Protein AF-A0A672N9U0-F1 (afdb_monomer_lite)

Secondary structure (DSSP, 8-state):
------------HHHHHHHHHHHHHHHS---------TTT--EEEEEEEEEEE--TTS--EEEEEEEEEEE-----------

Organism: Sinocyclocheilus grahami (NCBI:txid75366)

InterPro domains:
  IPR029034 Cystine-knot cytokine [G3DSA:2.10.90.10] (37-81)
  IPR029034 Cystine-knot cytokine [SSF57501] (40-80)

pLDDT: mean 79.71, std 17.01, range [36.5, 97.88]

Radius of gyration: 29.08 Å; chains: 1; bounding box: 36×61×94 Å

Structure (mmCIF, N/CA/C/O backbone):
data_AF-A0A672N9U0-F1
#
_entry.id   AF-A0A672N9U0-F1
#
loop_
_atom_site.group_PDB
_atom_site.id
_atom_site.type_symbol
_atom_site.label_atom_id
_atom_site.label_alt_id
_atom_site.label_comp_id
_atom_site.label_asym_id
_atom_site.label_entity_id
_atom_site.label_seq_id
_atom_site.pdbx_PDB_ins_code
_atom_site.Cartn_x
_atom_site.Cartn_y
_atom_site.Cartn_z
_atom_site.occupancy
_atom_site.B_iso_or_equiv
_atom_site.auth_seq_id
_atom_site.auth_comp_id
_atom_site.auth_asym_id
_atom_site.auth_atom_id
_atom_site.pdbx_PDB_model_num
ATOM 1 N N . MET A 1 1 ? 9.718 37.377 64.948 1.00 36.50 1 MET A N 1
ATOM 2 C CA . MET A 1 1 ? 8.870 37.896 63.853 1.00 36.50 1 MET A CA 1
ATOM 3 C C . MET A 1 1 ? 9.468 37.468 62.524 1.00 36.50 1 MET A C 1
ATOM 5 O O . MET A 1 1 ? 10.571 37.891 62.216 1.00 36.50 1 MET A O 1
ATOM 9 N N . ALA A 1 2 ? 8.775 36.614 61.773 1.00 42.81 2 ALA A N 1
ATOM 10 C CA . ALA A 1 2 ? 9.098 36.289 60.384 1.00 42.81 2 ALA A CA 1
ATOM 11 C C . ALA A 1 2 ? 7.948 36.803 59.502 1.00 42.81 2 ALA A C 1
ATOM 13 O O . ALA A 1 2 ? 6.795 36.561 59.868 1.00 42.81 2 ALA A O 1
ATOM 14 N N . PRO A 1 3 ? 8.201 37.493 58.378 1.00 51.00 3 PRO A N 1
ATOM 15 C CA . PRO A 1 3 ? 7.166 37.749 57.394 1.00 51.00 3 PRO A CA 1
ATOM 16 C C . PRO A 1 3 ? 7.056 36.580 56.405 1.00 51.00 3 PRO A C 1
ATOM 18 O O . PRO A 1 3 ? 8.048 36.021 55.937 1.00 51.00 3 PRO A O 1
ATOM 21 N N . LEU A 1 4 ? 5.808 36.212 56.120 1.00 47.81 4 LEU A N 1
ATOM 22 C CA . LEU A 1 4 ? 5.391 35.196 55.161 1.00 47.81 4 LEU A CA 1
ATOM 23 C C . LEU A 1 4 ? 5.566 35.677 53.710 1.00 47.81 4 LEU A C 1
ATOM 25 O O . LEU A 1 4 ? 5.389 36.850 53.391 1.00 47.81 4 LEU A O 1
ATOM 29 N N . ARG A 1 5 ? 5.879 34.708 52.841 1.00 51.53 5 ARG A N 1
ATOM 30 C CA . ARG A 1 5 ? 5.944 34.779 51.372 1.00 51.53 5 ARG A CA 1
ATOM 31 C C . ARG A 1 5 ? 4.777 35.550 50.739 1.00 51.53 5 ARG A C 1
ATOM 33 O O . ARG A 1 5 ? 3.623 35.306 51.072 1.00 51.53 5 ARG A O 1
ATOM 40 N N . SER A 1 6 ? 5.065 36.264 49.652 1.00 42.75 6 SER A N 1
ATOM 41 C CA . SER A 1 6 ? 4.195 36.260 48.465 1.00 42.75 6 SER A CA 1
ATOM 42 C C . SER A 1 6 ? 5.000 36.608 47.218 1.00 42.75 6 SER A C 1
ATOM 44 O O . SER A 1 6 ? 5.080 37.752 46.787 1.00 42.75 6 SER A O 1
ATOM 46 N N . GLY A 1 7 ? 5.640 35.586 46.645 1.00 48.59 7 GLY A N 1
ATOM 47 C CA . GLY A 1 7 ? 6.191 35.652 45.297 1.00 48.59 7 GLY A CA 1
ATOM 48 C C . GLY A 1 7 ? 5.054 35.567 44.286 1.00 48.59 7 GLY A C 1
ATOM 49 O O . GLY A 1 7 ? 4.719 34.479 43.826 1.00 48.59 7 GLY A O 1
ATOM 50 N N . ALA A 1 8 ? 4.454 36.706 43.953 1.00 51.12 8 ALA A N 1
ATOM 51 C CA . ALA A 1 8 ? 3.562 36.825 42.810 1.00 51.12 8 ALA A CA 1
ATOM 52 C C . ALA A 1 8 ? 4.415 36.861 41.531 1.00 51.12 8 ALA A C 1
ATOM 54 O O . ALA A 1 8 ? 4.763 37.921 41.018 1.00 51.12 8 ALA A O 1
ATOM 55 N N . GLN A 1 9 ? 4.810 35.684 41.037 1.00 58.91 9 GLN A N 1
ATOM 56 C CA . GLN A 1 9 ? 5.391 35.532 39.701 1.00 58.91 9 GLN A CA 1
ATOM 57 C C . GLN A 1 9 ? 4.292 35.778 38.663 1.00 58.91 9 GLN A C 1
ATOM 59 O O . GLN A 1 9 ? 3.641 34.851 38.180 1.00 58.91 9 GLN A O 1
ATOM 64 N N . GLY A 1 10 ? 4.069 37.052 38.340 1.00 59.34 10 GLY A N 1
ATOM 65 C CA . GLY A 1 10 ? 3.294 37.461 37.177 1.00 59.34 10 GLY A CA 1
ATOM 66 C C . GLY A 1 10 ? 4.011 36.972 35.926 1.00 59.34 10 GLY A C 1
ATOM 67 O O . GLY A 1 10 ? 4.981 37.578 35.480 1.00 59.34 10 GLY A O 1
ATOM 68 N N . ARG A 1 11 ? 3.579 35.829 35.387 1.00 60.97 11 ARG A N 1
ATOM 69 C CA . ARG A 1 11 ? 4.050 35.345 34.089 1.00 60.97 11 ARG A CA 1
ATOM 70 C C . ARG A 1 11 ? 3.716 36.415 33.052 1.00 60.97 11 ARG A C 1
ATOM 72 O O . ARG A 1 11 ? 2.544 36.695 32.815 1.00 60.97 11 ARG A O 1
ATOM 79 N N . SER A 1 12 ? 4.748 37.030 32.478 1.00 73.69 12 SER A N 1
ATOM 80 C CA . SER A 1 12 ? 4.587 38.039 31.433 1.00 73.69 12 SER A CA 1
ATOM 81 C C . SER A 1 12 ? 3.773 37.450 30.270 1.00 73.69 12 SER A C 1
ATOM 83 O O . SER A 1 12 ? 4.011 36.297 29.886 1.00 73.69 12 SER A O 1
ATOM 85 N N . PRO A 1 13 ? 2.825 38.207 29.687 1.00 72.38 13 PRO A N 1
ATOM 86 C CA . PRO A 1 13 ? 2.011 37.744 28.559 1.00 72.38 13 PRO A CA 1
ATOM 87 C C . PRO A 1 13 ? 2.874 37.327 27.361 1.00 72.38 13 PRO A C 1
ATOM 89 O O . PRO A 1 13 ? 2.512 36.421 26.612 1.00 72.38 13 PRO A O 1
ATOM 92 N N . VAL A 1 14 ? 4.063 37.922 27.236 1.00 77.19 14 VAL A N 1
ATOM 93 C CA . VAL A 1 14 ? 5.065 37.559 26.230 1.00 77.19 14 VAL A CA 1
ATOM 94 C C . VAL A 1 14 ? 5.570 36.137 26.461 1.00 77.19 14 VAL A C 1
ATOM 96 O O . VAL A 1 14 ? 5.645 35.351 25.525 1.00 77.19 14 VAL A O 1
ATOM 99 N N . THR A 1 15 ? 5.849 35.766 27.712 1.00 79.69 15 THR A N 1
ATOM 100 C CA . THR A 1 15 ? 6.338 34.428 28.059 1.00 79.69 15 THR A CA 1
ATOM 101 C C . THR A 1 15 ? 5.291 33.358 27.760 1.00 79.69 15 THR A C 1
ATOM 103 O O . THR A 1 15 ? 5.639 32.308 27.230 1.00 79.69 15 THR A O 1
ATOM 106 N N . LEU A 1 16 ? 4.009 33.625 28.038 1.00 80.88 16 LEU A N 1
ATOM 107 C CA . LEU A 1 16 ? 2.926 32.703 27.674 1.00 80.88 16 LEU A CA 1
ATOM 108 C C . LEU A 1 16 ? 2.812 32.529 26.153 1.00 80.88 16 LEU A C 1
ATOM 110 O O . LEU A 1 16 ? 2.698 31.400 25.687 1.00 80.88 16 LEU A O 1
ATOM 114 N N . CYS A 1 17 ? 2.893 33.624 25.393 1.00 83.56 17 CYS A N 1
ATOM 115 C CA . CYS A 1 17 ? 2.833 33.605 23.930 1.00 83.56 17 CYS A CA 1
ATOM 116 C C . CYS A 1 17 ? 4.018 32.848 23.305 1.00 83.56 17 CYS A C 1
ATOM 118 O O . CYS A 1 17 ? 3.847 32.049 22.387 1.00 83.56 17 CYS A O 1
ATOM 120 N N . CYS A 1 18 ? 5.228 33.035 23.838 1.00 83.81 18 CYS A N 1
ATOM 121 C CA . CYS A 1 18 ? 6.402 32.292 23.384 1.00 83.81 18 CYS A CA 1
ATOM 122 C C . CYS A 1 18 ? 6.252 30.786 23.628 1.00 83.81 18 CYS A C 1
ATOM 124 O O . CYS A 1 18 ? 6.610 29.991 22.763 1.00 83.81 18 CYS A O 1
ATOM 126 N N . VAL A 1 19 ? 5.706 30.389 24.782 1.00 85.62 19 VAL A N 1
ATOM 127 C CA . VAL A 1 19 ? 5.492 28.972 25.107 1.00 85.62 19 VAL A CA 1
ATOM 128 C C . VAL A 1 19 ? 4.439 28.356 24.190 1.00 85.62 19 VAL A C 1
ATOM 130 O O . VAL A 1 19 ? 4.654 27.255 23.691 1.00 85.62 19 VAL A O 1
ATOM 133 N N . THR A 1 20 ? 3.331 29.046 23.912 1.00 81.44 20 THR A N 1
ATOM 134 C CA . THR A 1 20 ? 2.313 28.521 22.991 1.00 81.44 20 THR A CA 1
ATOM 135 C C . THR A 1 20 ? 2.861 28.390 21.574 1.00 81.44 20 THR A C 1
ATOM 137 O O . THR A 1 20 ? 2.737 27.319 20.989 1.00 81.44 20 THR A O 1
ATOM 140 N N . LEU A 1 21 ? 3.540 29.409 21.041 1.00 82.38 21 LEU A N 1
ATOM 141 C CA . LEU A 1 21 ? 4.174 29.345 19.717 1.00 82.38 21 LEU A CA 1
ATOM 142 C C . LEU A 1 21 ? 5.193 28.204 19.618 1.00 82.38 21 LEU A C 1
ATOM 144 O O . LEU A 1 21 ? 5.181 27.458 18.640 1.00 82.38 21 LEU A O 1
ATOM 148 N N . ALA A 1 22 ? 6.032 28.027 20.641 1.00 83.00 22 ALA A N 1
ATOM 149 C CA . ALA A 1 22 ? 7.002 26.937 20.686 1.00 83.00 22 ALA A CA 1
ATOM 150 C C . ALA A 1 22 ? 6.320 25.560 20.681 1.00 83.00 22 ALA A C 1
ATOM 152 O O . ALA A 1 22 ? 6.743 24.673 19.948 1.00 83.00 22 ALA A O 1
ATOM 153 N N . VAL A 1 23 ? 5.234 25.378 21.438 1.00 81.19 23 VAL A N 1
ATOM 154 C CA . VAL A 1 23 ? 4.472 24.118 21.446 1.00 81.19 23 VAL A CA 1
ATOM 155 C C . VAL A 1 23 ? 3.824 23.849 20.086 1.00 81.19 23 VAL A C 1
ATOM 157 O O . VAL A 1 23 ? 3.882 22.721 19.605 1.00 81.19 23 VAL A O 1
ATOM 160 N N . TRP A 1 24 ? 3.257 24.865 19.434 1.00 78.12 24 TRP A N 1
ATOM 161 C CA . TRP A 1 24 ? 2.682 24.723 18.092 1.00 78.12 24 TRP A CA 1
ATOM 162 C C . TRP A 1 24 ? 3.736 24.361 17.039 1.00 78.12 24 TRP A C 1
ATOM 164 O O . TRP A 1 24 ? 3.485 23.494 16.209 1.00 78.12 24 TRP A O 1
ATOM 174 N N . LEU A 1 25 ? 4.929 24.957 17.099 1.00 76.31 25 LEU A N 1
ATOM 175 C CA . LEU A 1 25 ? 6.049 24.611 16.215 1.00 76.31 25 LEU A CA 1
ATOM 176 C C . LEU A 1 25 ? 6.576 23.190 16.470 1.00 76.31 25 LEU A C 1
ATOM 178 O O . LEU A 1 25 ? 6.840 22.460 15.520 1.00 76.31 25 LEU A O 1
ATOM 182 N N . CYS A 1 26 ? 6.704 22.779 17.735 1.00 72.06 26 CYS A N 1
ATOM 183 C CA . CYS A 1 26 ? 7.236 21.462 18.095 1.00 72.06 26 CYS A CA 1
ATOM 184 C C . CYS A 1 26 ? 6.242 20.313 17.866 1.00 72.06 26 CYS A C 1
ATOM 186 O O . CYS A 1 26 ? 6.661 19.212 17.526 1.00 72.06 26 CYS A O 1
ATOM 188 N N . CYS A 1 27 ? 4.942 20.542 18.074 1.00 67.38 27 CYS A N 1
ATOM 189 C CA . CYS A 1 27 ? 3.911 19.495 18.048 1.00 67.38 27 CYS A CA 1
ATOM 190 C C . CYS A 1 27 ? 3.002 19.556 16.808 1.00 67.38 27 CYS A C 1
ATOM 192 O O . CYS A 1 27 ? 2.292 18.597 16.520 1.00 67.38 27 CYS A O 1
ATOM 194 N N . GLY A 1 28 ? 2.999 20.672 16.072 1.00 59.09 28 GLY A N 1
ATOM 195 C CA . GLY A 1 28 ? 2.208 20.848 14.849 1.00 59.09 28 GLY A CA 1
ATOM 196 C C . GLY A 1 28 ? 2.819 20.185 13.615 1.00 59.09 28 GLY A C 1
ATOM 197 O O . GLY A 1 28 ? 2.142 20.048 12.601 1.00 59.09 28 GLY A O 1
ATOM 198 N N . ALA A 1 29 ? 4.068 19.720 13.700 1.00 58.12 29 ALA A N 1
ATOM 199 C CA . ALA A 1 29 ? 4.704 18.908 12.670 1.00 58.12 29 ALA A CA 1
ATOM 200 C C . ALA A 1 29 ? 4.262 17.438 12.772 1.00 58.12 29 ALA A C 1
ATOM 202 O O . ALA A 1 29 ? 5.085 16.526 12.790 1.00 58.12 29 ALA A O 1
ATOM 203 N N . GLN A 1 30 ? 2.951 17.193 12.822 1.00 56.81 30 GLN A N 1
ATOM 204 C CA . GLN A 1 30 ? 2.429 15.926 12.329 1.00 56.81 30 GLN A CA 1
ATOM 205 C C . GLN A 1 30 ? 2.688 15.973 10.827 1.00 56.81 30 GLN A C 1
ATOM 207 O O . GLN A 1 30 ? 1.975 16.639 10.078 1.00 56.81 30 GLN A O 1
ATOM 212 N N . THR A 1 31 ? 3.800 15.384 10.398 1.00 55.88 31 THR A N 1
ATOM 213 C CA . THR A 1 31 ? 4.090 15.215 8.982 1.00 55.88 31 THR A CA 1
ATOM 214 C C . THR A 1 31 ? 2.958 14.385 8.416 1.00 55.88 31 THR A C 1
ATOM 216 O O . THR A 1 31 ? 2.918 13.178 8.648 1.00 55.88 31 THR A O 1
ATOM 219 N N . GLU A 1 32 ? 2.029 15.037 7.715 1.00 55.00 32 GLU A N 1
ATOM 220 C CA . GLU A 1 32 ? 1.154 14.396 6.742 1.00 55.00 32 GLU A CA 1
ATOM 221 C C . GLU A 1 32 ? 2.045 13.429 5.969 1.00 55.00 32 GLU A C 1
ATOM 223 O O . GLU A 1 32 ? 2.939 13.863 5.232 1.00 55.00 32 GLU A O 1
ATOM 228 N N . ALA A 1 33 ? 1.901 12.129 6.244 1.00 56.41 33 ALA A N 1
ATOM 229 C CA . ALA A 1 33 ? 2.655 11.100 5.560 1.00 56.41 33 ALA A CA 1
ATOM 230 C C . ALA A 1 33 ? 2.351 11.330 4.090 1.00 56.41 33 ALA A C 1
ATOM 232 O O . ALA A 1 33 ? 1.210 11.144 3.672 1.00 56.41 33 ALA A O 1
ATOM 233 N N . SER A 1 34 ? 3.330 11.873 3.357 1.00 57.00 34 SER A N 1
ATOM 234 C CA . SER A 1 34 ? 3.120 12.373 2.007 1.00 57.00 34 SER A CA 1
ATOM 235 C C . SER A 1 34 ? 2.351 11.302 1.256 1.00 57.00 34 SER A C 1
ATOM 237 O O . SER A 1 34 ? 2.876 10.194 1.094 1.00 57.00 34 SER A O 1
ATOM 239 N N . VAL A 1 35 ? 1.105 11.594 0.873 1.00 60.75 35 VAL A N 1
ATOM 240 C CA . VAL A 1 35 ? 0.283 10.685 0.078 1.00 60.75 35 VAL A CA 1
ATOM 241 C C . VAL A 1 35 ? 0.925 10.668 -1.303 1.00 60.75 35 VAL A C 1
ATOM 243 O O . VAL A 1 35 ? 0.501 11.348 -2.238 1.00 60.75 35 VAL A O 1
ATOM 246 N N . LEU A 1 36 ? 2.047 9.955 -1.409 1.00 62.22 36 LEU A N 1
ATOM 247 C CA . LEU A 1 36 ? 2.721 9.651 -2.651 1.00 62.22 36 LEU A CA 1
ATOM 248 C C . LEU A 1 36 ? 1.645 9.035 -3.518 1.00 62.22 36 LEU A C 1
ATOM 250 O O . LEU A 1 36 ? 1.013 8.052 -3.140 1.00 62.22 36 LEU A O 1
ATOM 254 N N . ASN A 1 37 ? 1.368 9.657 -4.657 1.00 69.69 37 ASN A N 1
ATOM 255 C CA . ASN A 1 37 ? 0.340 9.147 -5.536 1.00 69.69 37 ASN A CA 1
ATOM 256 C C . ASN A 1 37 ? 0.827 7.793 -6.073 1.00 69.69 37 ASN A C 1
ATOM 258 O O . ASN A 1 37 ? 1.634 7.749 -7.004 1.00 69.69 37 ASN A O 1
ATOM 262 N N . LEU A 1 38 ? 0.363 6.690 -5.473 1.00 72.44 38 LEU A N 1
ATOM 263 C CA . LEU A 1 38 ? 0.781 5.327 -5.824 1.00 72.44 38 LEU A CA 1
ATOM 264 C C . LEU A 1 38 ? 0.617 5.051 -7.328 1.00 72.44 38 LEU A C 1
ATOM 266 O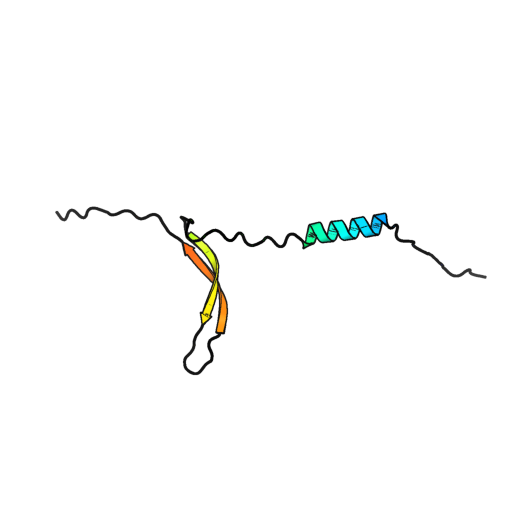 O . LEU A 1 38 ? 1.364 4.249 -7.883 1.00 72.44 38 LEU A O 1
ATOM 270 N N . LYS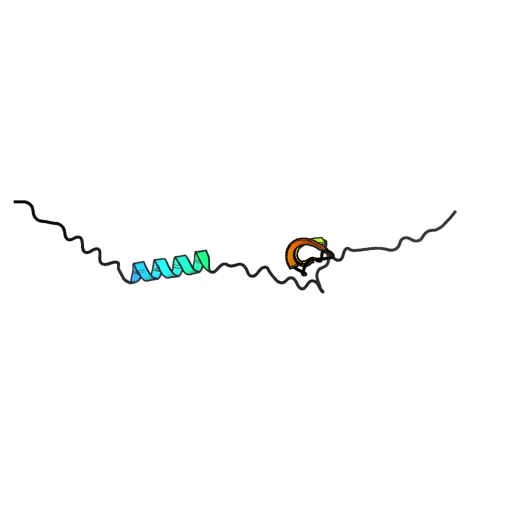 A 1 39 ? -0.298 5.757 -8.017 1.00 77.31 39 LYS A N 1
ATOM 271 C CA . LYS A 1 39 ? -0.494 5.634 -9.472 1.00 77.31 39 LYS A CA 1
ATOM 272 C C . LYS A 1 39 ? 0.678 6.163 -10.304 1.00 77.31 39 LYS A C 1
ATOM 274 O O . LYS A 1 39 ? 0.768 5.821 -11.482 1.00 77.31 39 LYS A O 1
ATOM 279 N N . ARG A 1 40 ? 1.543 7.019 -9.750 1.00 82.62 40 ARG A N 1
ATOM 280 C CA . ARG A 1 40 ? 2.700 7.616 -10.447 1.00 82.62 40 ARG A CA 1
ATOM 281 C C . ARG A 1 40 ? 4.051 7.139 -9.919 1.00 82.62 40 ARG A C 1
ATOM 283 O O . ARG A 1 40 ? 5.040 7.300 -10.618 1.00 82.62 40 ARG A O 1
ATOM 290 N N . PHE A 1 41 ? 4.093 6.491 -8.759 1.00 86.31 41 PHE A N 1
ATOM 291 C CA . PHE A 1 41 ? 5.328 5.957 -8.187 1.00 86.31 41 PHE A CA 1
ATOM 292 C C . PHE A 1 41 ? 5.936 4.835 -9.054 1.00 86.31 41 PHE A C 1
ATOM 294 O O . PHE A 1 41 ? 5.216 3.917 -9.460 1.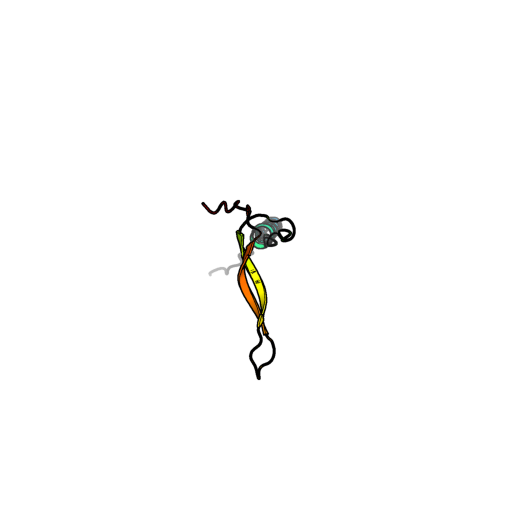00 86.31 41 PHE A O 1
ATOM 301 N N . ILE A 1 42 ? 7.237 4.932 -9.341 1.00 91.56 42 ILE A N 1
ATOM 302 C CA . ILE A 1 42 ? 8.081 3.894 -9.955 1.00 91.56 42 ILE A CA 1
ATOM 303 C C . ILE A 1 42 ? 9.210 3.615 -8.957 1.00 91.56 42 ILE A C 1
ATOM 305 O O . ILE A 1 42 ? 9.844 4.551 -8.474 1.00 91.56 42 ILE A O 1
ATOM 309 N N . GLY A 1 43 ? 9.402 2.350 -8.596 1.00 91.81 43 GLY A N 1
ATOM 310 C CA . GLY A 1 43 ? 10.237 1.914 -7.472 1.00 91.81 43 GLY A CA 1
ATOM 311 C C . GLY A 1 43 ? 9.495 0.952 -6.540 1.00 91.81 43 GLY A C 1
ATOM 312 O O . GLY A 1 43 ? 8.316 0.668 -6.754 1.00 91.81 43 GLY A O 1
ATOM 313 N N . CYS A 1 44 ? 10.178 0.456 -5.504 1.00 93.12 44 CYS A N 1
ATOM 314 C CA . CYS A 1 44 ? 9.630 -0.420 -4.461 1.00 93.12 44 CYS A CA 1
ATOM 315 C C . CYS A 1 44 ? 9.947 0.162 -3.076 1.00 93.12 44 CYS A C 1
ATOM 317 O O . CYS A 1 44 ? 11.084 0.561 -2.828 1.00 93.12 44 CYS A O 1
ATOM 319 N N . ALA A 1 45 ? 8.953 0.246 -2.189 1.00 91.44 45 ALA A N 1
ATOM 320 C CA . ALA A 1 45 ? 9.121 0.773 -0.835 1.00 91.44 45 ALA A CA 1
ATOM 321 C C . ALA A 1 45 ? 8.150 0.121 0.162 1.00 91.44 45 ALA A C 1
ATOM 323 O O . ALA A 1 45 ? 7.053 -0.300 -0.211 1.00 91.44 45 ALA A O 1
ATOM 324 N N . VAL A 1 46 ? 8.544 0.092 1.439 1.00 92.69 46 VAL A N 1
ATOM 325 C CA . VAL A 1 46 ? 7.662 -0.269 2.560 1.00 92.69 46 VAL A CA 1
ATOM 326 C C . VAL A 1 46 ? 6.751 0.911 2.876 1.00 92.69 46 VAL A C 1
ATOM 328 O O . VAL A 1 46 ? 7.218 2.053 2.960 1.00 92.69 46 VAL A O 1
ATOM 331 N N . ARG A 1 47 ? 5.453 0.646 3.019 1.00 88.88 47 ARG A N 1
ATOM 332 C CA . ARG A 1 47 ? 4.434 1.633 3.379 1.00 88.88 47 ARG A CA 1
ATOM 333 C C . ARG A 1 47 ? 3.393 1.006 4.291 1.00 88.88 47 ARG A C 1
ATOM 335 O O . ARG A 1 47 ? 3.160 -0.197 4.237 1.00 88.88 47 ARG A O 1
ATOM 342 N N . GLU A 1 48 ? 2.737 1.854 5.062 1.00 93.50 48 GLU A N 1
ATOM 343 C CA . GLU A 1 48 ? 1.625 1.456 5.904 1.00 93.50 48 GLU A CA 1
ATOM 344 C C . GLU A 1 48 ? 0.354 1.296 5.055 1.00 93.50 48 GLU A C 1
ATOM 346 O O . GLU A 1 48 ? -0.024 2.192 4.292 1.00 93.50 48 GLU A O 1
ATOM 351 N N . PHE A 1 49 ? -0.302 0.143 5.171 1.00 91.94 49 PHE A N 1
ATOM 352 C CA . PHE A 1 49 ? -1.545 -0.172 4.475 1.00 91.94 49 PHE A CA 1
ATO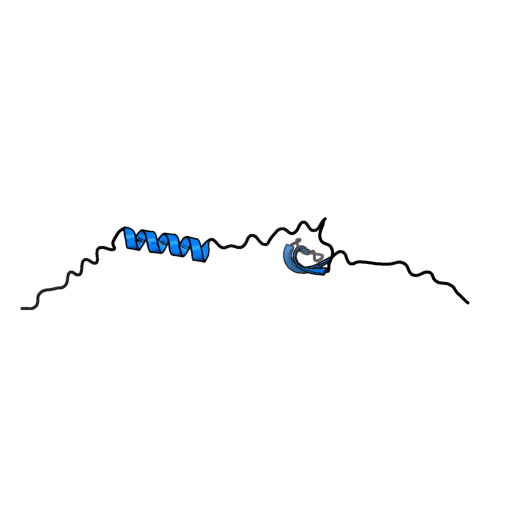M 353 C C . PHE A 1 49 ? -2.590 -0.711 5.442 1.00 91.94 49 PHE A C 1
ATOM 355 O O . PHE A 1 49 ? -2.277 -1.436 6.387 1.00 91.94 49 PHE A O 1
ATOM 362 N N . THR A 1 50 ? -3.857 -0.411 5.153 1.00 95.25 50 THR A N 1
ATOM 363 C CA . THR A 1 50 ? -4.992 -0.991 5.870 1.00 95.25 50 THR A CA 1
ATOM 364 C C . THR A 1 50 ? -5.631 -2.103 5.044 1.00 95.25 50 THR A C 1
ATOM 366 O O . THR A 1 50 ? -6.100 -1.874 3.929 1.00 95.25 50 THR A O 1
ATOM 369 N N . PHE A 1 51 ? -5.693 -3.306 5.608 1.00 95.88 51 PHE A N 1
ATOM 370 C CA . PHE A 1 51 ? -6.296 -4.485 4.991 1.00 95.88 51 PHE A CA 1
ATOM 371 C C . PHE A 1 51 ? -7.522 -4.945 5.776 1.00 95.88 51 PHE A C 1
ATOM 373 O O . PHE A 1 51 ? -7.558 -4.854 7.002 1.00 95.88 51 PHE A O 1
ATOM 380 N N . LEU A 1 52 ? -8.511 -5.509 5.080 1.00 97.62 52 LEU A N 1
ATOM 381 C CA . LEU A 1 52 ? -9.609 -6.227 5.723 1.00 97.62 52 LEU A CA 1
ATOM 382 C C . LEU A 1 52 ? -9.191 -7.684 5.965 1.00 97.62 52 LEU A C 1
ATOM 384 O O . LEU A 1 52 ? -9.292 -8.524 5.070 1.00 97.62 52 LEU A O 1
ATOM 388 N N . ALA A 1 53 ? -8.749 -7.991 7.180 1.00 97.38 53 ALA A N 1
ATOM 389 C CA . ALA A 1 53 ? -8.467 -9.352 7.610 1.00 97.38 53 ALA A CA 1
ATOM 390 C C . ALA A 1 53 ? -9.775 -10.116 7.853 1.00 97.38 53 ALA A C 1
ATOM 392 O O . ALA A 1 53 ? -10.687 -9.627 8.524 1.00 97.38 53 ALA A O 1
ATOM 393 N N . ARG A 1 54 ? -9.875 -11.335 7.314 1.00 97.81 54 ARG A N 1
ATOM 394 C CA . ARG A 1 54 ? -11.026 -12.225 7.511 1.00 97.81 54 ARG A CA 1
ATOM 395 C C . ARG A 1 54 ? -10.556 -13.600 7.951 1.00 97.81 54 ARG A C 1
ATOM 397 O O . ARG A 1 54 ? -9.674 -14.185 7.331 1.00 97.81 54 ARG A O 1
ATOM 404 N N . LYS A 1 55 ? -11.199 -14.130 8.986 1.00 97.50 55 LYS A N 1
ATOM 405 C CA . LYS A 1 55 ? -11.044 -15.511 9.441 1.00 97.50 55 LYS A CA 1
ATOM 406 C C . LYS A 1 55 ? -12.424 -16.179 9.420 1.00 97.50 55 LYS A C 1
ATOM 408 O O . LYS A 1 55 ? -13.371 -15.562 9.910 1.00 97.50 55 LYS A O 1
ATOM 413 N N . PRO A 1 56 ? -12.575 -17.397 8.865 1.00 97.88 56 PRO A N 1
ATOM 414 C CA . PRO A 1 56 ? -13.852 -18.107 8.896 1.00 97.88 56 PRO A CA 1
ATOM 415 C C . PRO A 1 56 ? -14.395 -18.221 10.326 1.00 97.88 56 PRO A C 1
ATOM 417 O O . PRO A 1 56 ? -13.651 -18.562 11.244 1.00 97.88 56 PRO A O 1
ATOM 420 N N . GLY A 1 57 ? -15.679 -17.909 10.513 1.00 97.12 57 GLY A N 1
ATOM 421 C CA . GLY A 1 57 ? -16.322 -17.897 11.832 1.00 97.12 57 GLY A CA 1
ATOM 422 C C . GLY A 1 57 ? -16.060 -16.643 12.679 1.00 97.12 57 GLY A C 1
ATOM 423 O O . GLY A 1 57 ? -16.540 -16.572 13.805 1.00 97.12 57 GLY A O 1
ATOM 424 N N . CYS A 1 58 ? -15.337 -15.646 12.164 1.00 97.00 58 CYS A N 1
ATOM 425 C CA . CYS A 1 58 ? -15.109 -14.364 12.834 1.00 97.00 58 CYS A CA 1
ATOM 426 C C . CYS A 1 58 ? -15.619 -13.195 11.980 1.00 97.00 58 CYS A C 1
ATOM 428 O O . CYS A 1 58 ? -15.737 -13.304 10.756 1.00 97.00 58 CYS A O 1
ATOM 430 N N . SER A 1 59 ? -15.888 -12.052 12.616 1.00 96.50 59 SER A N 1
ATOM 431 C CA . SER A 1 59 ? -16.107 -10.797 11.895 1.00 96.50 59 SER A CA 1
ATOM 432 C C . SER A 1 59 ? -14.819 -10.342 11.201 1.00 96.50 59 SER A C 1
ATOM 434 O O . SER A 1 59 ? -13.707 -10.686 11.607 1.00 96.50 59 SER A O 1
ATOM 436 N N . GLY A 1 60 ? -14.970 -9.580 10.117 1.00 97.50 60 GLY A N 1
ATOM 437 C CA . GLY A 1 60 ? -13.830 -8.941 9.470 1.00 97.50 60 GLY A CA 1
ATOM 438 C C . GLY A 1 60 ? -13.232 -7.851 10.361 1.00 97.50 60 GLY A C 1
ATOM 439 O O . GLY A 1 60 ? -13.972 -7.136 11.037 1.00 97.50 60 GLY A O 1
ATOM 440 N N . LEU A 1 61 ? -11.908 -7.711 10.336 1.00 97.81 61 LEU A N 1
ATOM 441 C CA . LEU A 1 61 ? -11.167 -6.708 11.098 1.00 97.81 61 LEU A CA 1
ATOM 442 C C . LEU A 1 61 ? -10.293 -5.881 10.154 1.00 97.81 61 LEU A C 1
ATOM 444 O O . LEU A 1 61 ? -9.538 -6.442 9.362 1.00 97.81 61 LEU A O 1
ATOM 448 N N . HIS A 1 62 ? -10.378 -4.553 10.238 1.00 97.62 62 HIS A N 1
ATOM 449 C CA . HIS A 1 62 ? -9.433 -3.676 9.550 1.00 97.62 62 HIS A CA 1
ATOM 450 C C . HIS A 1 62 ? -8.124 -3.662 10.340 1.00 97.62 62 HIS A C 1
ATOM 452 O O . HIS A 1 62 ? -8.118 -3.290 11.512 1.00 97.62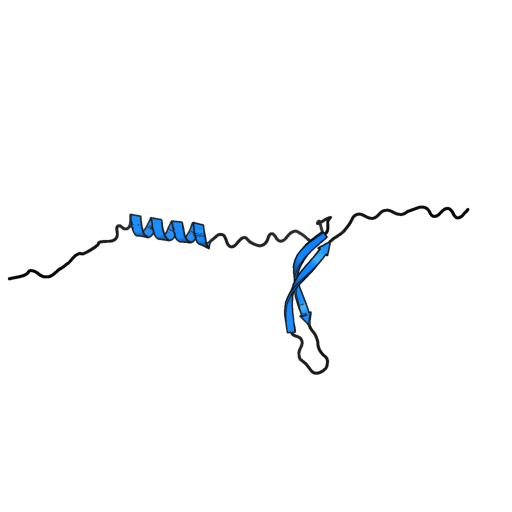 62 HIS A O 1
ATOM 458 N N . ILE A 1 63 ? -7.033 -4.088 9.709 1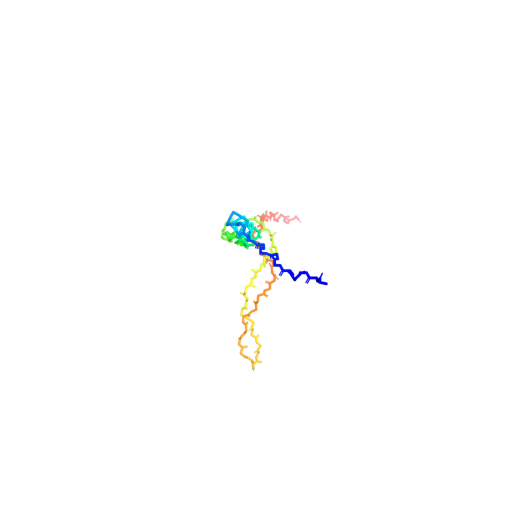.00 97.00 63 ILE A N 1
ATOM 459 C CA . ILE A 1 63 ? -5.690 -4.091 10.290 1.00 97.00 63 ILE A CA 1
ATOM 460 C C . ILE A 1 63 ? -4.815 -3.108 9.528 1.00 97.00 63 ILE A C 1
ATOM 462 O O . ILE A 1 63 ? -4.845 -3.095 8.301 1.00 97.00 63 ILE A O 1
ATOM 466 N N . THR A 1 64 ? -4.038 -2.308 10.247 1.00 96.69 64 THR A N 1
ATOM 467 C CA . THR A 1 64 ? -3.032 -1.422 9.660 1.00 96.69 64 THR A CA 1
ATOM 468 C C . THR A 1 64 ? -1.660 -2.033 9.905 1.00 96.69 64 THR A C 1
ATOM 470 O O . THR A 1 64 ? -1.339 -2.398 11.036 1.00 96.69 64 THR A O 1
ATOM 473 N N . THR A 1 65 ? -0.888 -2.237 8.843 1.00 96.19 65 THR A N 1
ATOM 474 C CA . THR A 1 65 ? 0.431 -2.868 8.922 1.00 96.19 65 THR A CA 1
ATOM 475 C C . THR A 1 65 ? 1.313 -2.440 7.757 1.00 96.19 65 THR A C 1
ATOM 477 O O . THR A 1 65 ? 0.817 -2.025 6.707 1.00 96.19 65 THR A O 1
ATOM 480 N N . ASP A 1 66 ? 2.622 -2.565 7.938 1.00 95.81 66 ASP A N 1
ATOM 481 C CA . ASP A 1 66 ? 3.595 -2.300 6.891 1.00 95.81 66 ASP A CA 1
ATOM 482 C C . ASP A 1 66 ? 3.574 -3.403 5.826 1.00 95.81 66 ASP A C 1
ATOM 484 O O . ASP A 1 66 ? 3.649 -4.596 6.127 1.00 95.81 66 ASP A O 1
ATOM 488 N N . ALA A 1 67 ? 3.509 -3.000 4.558 1.00 94.06 67 ALA A N 1
ATOM 489 C CA . ALA A 1 67 ? 3.640 -3.887 3.411 1.00 94.06 67 ALA A CA 1
ATOM 490 C C . ALA A 1 67 ? 4.454 -3.237 2.283 1.00 94.06 67 ALA A C 1
ATOM 492 O O . ALA A 1 67 ? 4.562 -2.014 2.166 1.00 94.06 67 ALA A O 1
ATOM 493 N N . CYS A 1 68 ? 5.037 -4.073 1.424 1.00 93.94 68 CYS A N 1
ATOM 494 C CA . CYS A 1 68 ? 5.764 -3.607 0.247 1.00 93.94 68 CYS A CA 1
ATOM 495 C C . CYS A 1 68 ? 4.794 -3.196 -0.866 1.00 93.94 68 CYS A C 1
ATOM 497 O O . CYS A 1 68 ? 3.885 -3.950 -1.217 1.00 93.94 68 CYS A O 1
ATOM 499 N N . TRP A 1 69 ? 5.037 -2.039 -1.481 1.00 91.25 69 TRP A N 1
ATOM 500 C CA . TRP A 1 69 ? 4.349 -1.605 -2.696 1.00 91.25 69 TRP A CA 1
ATOM 501 C C . TRP A 1 69 ? 5.335 -1.054 -3.716 1.00 91.25 69 TRP A C 1
ATOM 503 O O . TRP A 1 69 ? 6.281 -0.339 -3.374 1.00 91.25 69 TRP A O 1
ATOM 513 N N . GLY A 1 70 ? 5.089 -1.346 -4.991 1.00 91.69 70 GLY A N 1
ATOM 514 C CA . GLY A 1 70 ? 5.935 -0.829 -6.046 1.00 91.69 70 GLY A CA 1
ATOM 515 C C . GLY A 1 70 ? 5.477 -1.147 -7.456 1.00 91.69 70 GLY A C 1
ATOM 516 O O . GLY A 1 70 ? 4.685 -2.056 -7.693 1.00 91.69 70 GLY A O 1
ATOM 517 N N . ARG A 1 71 ? 6.025 -0.382 -8.398 1.00 92.38 71 ARG A N 1
ATOM 518 C CA . ARG A 1 71 ? 6.048 -0.703 -9.827 1.00 92.38 71 ARG A CA 1
ATOM 519 C C . ARG A 1 71 ? 7.502 -0.655 -10.257 1.00 92.38 71 ARG A C 1
ATOM 521 O O . ARG A 1 71 ? 8.088 0.425 -10.308 1.00 92.38 71 ARG A O 1
ATOM 528 N N . CYS A 1 72 ? 8.078 -1.826 -10.478 1.00 92.94 72 CYS A N 1
ATOM 529 C CA . CYS A 1 72 ? 9.475 -1.967 -10.859 1.00 92.94 72 CYS A CA 1
ATOM 530 C C . CYS A 1 72 ? 9.609 -1.963 -12.381 1.00 92.94 72 CYS A C 1
ATOM 532 O O . CYS A 1 72 ? 8.702 -2.399 -13.092 1.00 92.94 72 CYS A O 1
ATOM 534 N N . GLU A 1 73 ? 10.745 -1.478 -12.868 1.00 94.06 73 GLU A N 1
ATOM 535 C CA . GLU A 1 73 ? 11.088 -1.597 -14.279 1.00 94.06 73 GLU A CA 1
ATOM 536 C C . GLU A 1 73 ? 11.245 -3.074 -14.650 1.00 94.06 73 GLU A C 1
ATOM 538 O O . GLU A 1 73 ? 11.806 -3.869 -13.894 1.00 94.06 73 GLU A O 1
ATOM 543 N N . THR A 1 74 ? 10.711 -3.440 -15.811 1.00 93.50 74 THR A N 1
ATOM 544 C CA . THR A 1 74 ? 10.811 -4.789 -16.371 1.00 93.50 74 THR A CA 1
ATOM 545 C C . THR A 1 74 ? 11.164 -4.673 -17.846 1.00 93.50 74 THR A C 1
ATOM 547 O O . THR A 1 74 ? 10.818 -3.684 -18.494 1.00 93.50 74 THR A O 1
ATOM 550 N N . TRP A 1 75 ? 11.878 -5.665 -18.370 1.00 94.94 75 TRP A N 1
ATOM 551 C CA . TRP A 1 75 ? 12.244 -5.743 -19.779 1.00 94.94 75 TRP A CA 1
ATOM 552 C C . TRP A 1 75 ? 12.027 -7.166 -20.288 1.00 94.94 75 TRP A C 1
ATOM 554 O O . TRP A 1 75 ? 12.253 -8.143 -19.573 1.00 94.94 75 TRP A O 1
ATOM 564 N N . GLU A 1 76 ? 11.580 -7.282 -21.533 1.00 93.56 76 GLU A N 1
ATOM 565 C CA . GLU A 1 76 ? 11.469 -8.572 -22.205 1.00 93.56 76 GLU A CA 1
ATOM 566 C C . GLU A 1 76 ? 12.848 -9.038 -22.676 1.00 93.56 76 GLU A C 1
ATOM 568 O O . GLU A 1 76 ? 13.684 -8.244 -23.113 1.00 93.56 76 GLU A O 1
ATOM 573 N N . VAL A 1 77 ? 13.081 -10.348 -22.622 1.00 91.31 77 VAL A N 1
ATOM 574 C CA . VAL A 1 77 ? 14.278 -10.969 -23.191 1.00 91.31 77 VAL A CA 1
ATOM 575 C C . VAL A 1 77 ? 13.851 -11.834 -24.366 1.00 91.31 77 VAL A C 1
ATOM 577 O O . VAL A 1 77 ? 12.955 -12.669 -24.246 1.00 91.31 77 VAL A O 1
ATOM 580 N N . ARG A 1 78 ? 14.504 -11.657 -25.518 1.00 89.50 78 ARG A N 1
ATOM 581 C CA . ARG A 1 78 ? 14.289 -12.521 -26.681 1.00 89.50 78 ARG A CA 1
ATOM 582 C C . ARG A 1 78 ? 14.922 -13.889 -26.418 1.00 89.50 78 ARG A C 1
ATOM 584 O O . ARG A 1 78 ? 16.145 -14.002 -26.412 1.00 89.50 78 ARG A O 1
ATOM 591 N N . LEU A 1 79 ? 14.098 -14.923 -26.254 1.00 85.69 79 LEU A N 1
ATOM 592 C CA . LEU A 1 79 ? 14.566 -16.309 -26.224 1.00 85.69 79 LEU A CA 1
ATOM 593 C C . LEU A 1 79 ? 14.843 -16.776 -27.659 1.00 85.69 79 LEU A C 1
ATOM 595 O O . LEU A 1 79 ? 13.916 -16.991 -28.436 1.00 85.69 79 LEU A O 1
ATOM 599 N N . ILE A 1 80 ? 16.120 -16.898 -28.020 1.00 86.75 80 ILE A N 1
ATOM 600 C CA . ILE A 1 80 ? 16.548 -17.603 -29.233 1.00 86.75 80 ILE A CA 1
ATOM 601 C C . ILE A 1 80 ? 17.017 -18.980 -28.764 1.00 86.75 80 ILE A C 1
ATOM 603 O O . ILE A 1 80 ? 18.055 -19.089 -28.114 1.00 86.75 80 ILE A O 1
ATOM 607 N N . TYR A 1 81 ? 16.205 -20.006 -29.017 1.00 79.19 81 TYR A N 1
ATOM 608 C CA . TYR A 1 81 ? 16.602 -21.398 -28.819 1.00 79.19 81 TYR A CA 1
ATOM 609 C C . TYR A 1 81 ? 17.560 -21.775 -29.960 1.00 79.19 81 TYR A C 1
ATOM 611 O O . TYR A 1 81 ? 17.201 -21.590 -31.124 1.00 79.19 81 TYR A O 1
ATOM 619 N N . TYR A 1 82 ? 18.767 -22.236 -29.622 1.00 68.44 82 TYR A N 1
ATOM 620 C CA . TYR A 1 82 ? 19.751 -22.791 -30.560 1.00 68.44 82 TYR A CA 1
ATOM 621 C C . TYR A 1 82 ? 19.763 -24.312 -30.449 1.00 68.44 82 TYR A C 1
ATOM 623 O O . TYR A 1 82 ? 19.689 -24.799 -29.296 1.00 68.44 82 TYR A O 1
#

Sequence (82 aa):
MAPLRSGAQGRSPVTLCCVTLAVWLCCGAQTEASVLNLKRFIGCAVREFTFLARKPGCSGLHITTDACWGRCETWEVRLIYY

Foldseek 3Di:
DDDDDDPPPPCPPVNVVVVVVVCCVVVVPPPPPPPPPLVPFADKDKDWDWDFDDDPPDDTDTDIDIDMGHHYDDDDDDDDDD